Protein AF-A0A1G2SG18-F1 (afdb_monomer)

Secondary structure (DSSP, 8-state):
--HHHHHHHIIIIIIHHHHHHHHHHHHHHHHHHHHHHHHTTTSHHHHHHHHHHHHHHHHHHHHHHHHHHHHHHHHHHHS---GGGSS----SS--HHHHHHHHHS--

Nearest PDB structures (foldseek):
  3q84-assembly2_H  TM=7.720E-01  e=8.650E+00  Homo sapiens

Structure (mmCIF, N/CA/C/O backbone):
data_AF-A0A1G2SG18-F1
#
_entry.id   AF-A0A1G2SG18-F1
#
loop_
_atom_site.group_PDB
_atom_site.id
_atom_site.type_symbol
_atom_site.label_atom_id
_atom_site.label_alt_id
_atom_site.label_comp_id
_atom_site.label_asym_id
_atom_site.label_entity_id
_atom_site.label_seq_id
_atom_site.pdbx_PDB_ins_code
_atom_site.Cartn_x
_atom_site.Cartn_y
_atom_site.Cartn_z
_atom_site.occupancy
_atom_site.B_iso_or_equiv
_atom_site.auth_seq_id
_atom_site.auth_comp_id
_atom_site.auth_asym_id
_atom_site.auth_atom_id
_atom_site.pdbx_PDB_model_num
ATOM 1 N N . MET A 1 1 ? 11.275 -16.535 -24.785 1.00 61.78 1 MET A N 1
ATOM 2 C CA . MET A 1 1 ? 10.903 -15.766 -23.585 1.00 61.78 1 MET A CA 1
ATOM 3 C C . MET A 1 1 ? 12.197 -15.261 -23.003 1.00 61.78 1 MET A C 1
ATOM 5 O O . MET A 1 1 ? 12.937 -16.045 -22.418 1.00 61.78 1 MET A O 1
ATOM 9 N N . ASP A 1 2 ? 12.521 -14.009 -23.292 1.00 88.12 2 ASP A N 1
ATOM 10 C CA . ASP A 1 2 ? 13.739 -13.390 -22.784 1.00 88.12 2 ASP A CA 1
ATOM 11 C C . ASP A 1 2 ? 13.577 -13.056 -21.293 1.00 88.12 2 ASP A C 1
ATOM 13 O O . ASP A 1 2 ? 12.463 -12.941 -20.779 1.00 88.12 2 ASP A O 1
ATOM 17 N N . PHE A 1 3 ? 14.689 -12.876 -20.573 1.00 88.00 3 PHE A N 1
ATOM 18 C CA . PHE A 1 3 ? 14.681 -12.542 -19.138 1.00 88.00 3 PHE A CA 1
ATOM 19 C C . PHE A 1 3 ? 13.819 -11.306 -18.819 1.00 88.00 3 PHE A C 1
ATOM 21 O O . PHE A 1 3 ? 13.164 -11.246 -17.781 1.00 88.00 3 PHE A O 1
ATOM 28 N N . LYS A 1 4 ? 13.772 -10.338 -19.740 1.00 86.12 4 LYS A N 1
ATOM 29 C CA . LYS A 1 4 ? 12.965 -9.120 -19.608 1.00 86.12 4 LYS A CA 1
ATOM 30 C C . LYS A 1 4 ? 11.465 -9.411 -19.598 1.00 86.12 4 LYS A C 1
ATOM 32 O O . LYS A 1 4 ? 10.763 -8.842 -18.769 1.00 86.12 4 LYS A O 1
ATOM 37 N N . ASP A 1 5 ? 10.997 -10.324 -20.447 1.00 87.69 5 ASP A N 1
ATOM 38 C CA . ASP A 1 5 ? 9.579 -10.697 -20.520 1.00 87.69 5 ASP A CA 1
ATOM 39 C C . ASP A 1 5 ? 9.144 -11.429 -19.249 1.00 87.69 5 ASP A C 1
ATOM 41 O O . ASP A 1 5 ? 8.054 -11.199 -18.735 1.00 87.69 5 ASP A O 1
ATOM 45 N N . PHE A 1 6 ? 10.026 -12.268 -18.697 1.00 88.75 6 PHE A N 1
ATOM 46 C CA . PHE A 1 6 ? 9.778 -12.956 -17.431 1.00 88.75 6 PHE A CA 1
ATOM 47 C C . PHE A 1 6 ? 9.671 -11.977 -16.253 1.00 88.75 6 PHE A C 1
ATOM 49 O O . PHE A 1 6 ? 8.744 -12.067 -15.448 1.00 88.75 6 PHE A O 1
ATOM 56 N N . VAL A 1 7 ? 10.588 -11.007 -16.164 1.00 87.19 7 VAL A N 1
ATOM 57 C CA . VAL A 1 7 ? 10.540 -9.966 -15.126 1.00 87.19 7 VAL A CA 1
ATOM 58 C C . VAL A 1 7 ? 9.305 -9.075 -15.296 1.00 87.19 7 VAL A C 1
ATOM 60 O O . VAL A 1 7 ? 8.633 -8.769 -14.310 1.00 87.19 7 VAL A O 1
ATOM 63 N N . ALA A 1 8 ? 8.967 -8.694 -16.531 1.00 85.44 8 ALA A N 1
ATOM 64 C CA . ALA A 1 8 ? 7.780 -7.897 -16.824 1.00 85.44 8 ALA A CA 1
ATOM 65 C C . ALA A 1 8 ? 6.490 -8.629 -16.430 1.00 85.44 8 ALA A C 1
ATOM 67 O O . ALA A 1 8 ? 5.646 -8.028 -15.770 1.00 85.44 8 ALA A O 1
ATOM 68 N N . PHE A 1 9 ? 6.378 -9.924 -16.738 1.00 86.94 9 PHE A N 1
ATOM 69 C CA . PHE A 1 9 ? 5.243 -10.760 -16.343 1.00 86.94 9 PHE A CA 1
ATOM 70 C C . PHE A 1 9 ? 5.055 -10.785 -14.818 1.00 86.94 9 PHE A C 1
ATOM 72 O O . PHE A 1 9 ? 3.960 -10.554 -14.313 1.00 86.94 9 PHE A O 1
ATOM 79 N N . ILE A 1 10 ? 6.134 -10.966 -14.046 1.00 87.44 10 ILE A N 1
ATOM 80 C CA . ILE A 1 10 ? 6.048 -10.955 -12.576 1.00 87.44 10 ILE A CA 1
ATOM 81 C C . ILE A 1 10 ? 5.594 -9.585 -12.052 1.00 87.44 10 ILE A C 1
ATOM 83 O O . ILE A 1 10 ? 4.720 -9.500 -11.190 1.00 87.44 10 ILE A O 1
ATOM 87 N N . ILE A 1 11 ? 6.179 -8.492 -12.538 1.00 84.25 11 ILE A N 1
ATOM 88 C CA . ILE A 1 11 ? 5.891 -7.162 -11.986 1.00 84.25 11 ILE A CA 1
ATOM 89 C C . ILE A 1 11 ? 4.493 -6.681 -12.392 1.00 84.25 11 ILE A C 1
ATOM 91 O O . ILE A 1 11 ? 3.749 -6.154 -11.557 1.00 84.25 11 ILE A O 1
ATOM 95 N N . LEU A 1 12 ? 4.140 -6.835 -13.667 1.00 83.81 12 LEU A N 1
ATOM 96 C CA . LEU A 1 12 ? 2.919 -6.274 -14.237 1.00 83.81 12 LEU A CA 1
ATOM 97 C C . LEU A 1 12 ? 1.700 -7.148 -13.958 1.00 83.81 12 LEU A C 1
ATOM 99 O O . LEU A 1 12 ? 0.669 -6.606 -13.560 1.00 83.81 12 LEU A O 1
ATOM 103 N N . ASP A 1 13 ? 1.829 -8.468 -14.094 1.00 87.06 13 ASP A N 1
ATOM 104 C CA . ASP A 1 13 ? 0.676 -9.370 -14.030 1.00 87.06 13 ASP A CA 1
ATOM 105 C C . ASP A 1 13 ? 0.478 -9.981 -12.640 1.00 87.06 13 ASP A C 1
ATOM 107 O O . ASP A 1 13 ? -0.636 -10.383 -12.304 1.00 87.06 13 ASP A O 1
ATOM 111 N N . LEU A 1 14 ? 1.520 -10.009 -11.797 1.00 85.75 14 LEU A N 1
ATOM 112 C CA . LEU A 1 14 ? 1.424 -10.551 -10.439 1.00 85.75 14 LEU A CA 1
ATOM 113 C C . LEU A 1 14 ? 1.473 -9.460 -9.363 1.00 85.75 14 LEU A C 1
ATOM 115 O O . LEU A 1 14 ? 0.547 -9.342 -8.563 1.00 85.75 14 LEU A O 1
ATOM 119 N N . ILE A 1 15 ? 2.525 -8.638 -9.332 1.00 85.88 15 ILE A N 1
ATOM 120 C CA . ILE A 1 15 ? 2.748 -7.706 -8.213 1.00 85.88 15 ILE A CA 1
ATOM 121 C C . ILE A 1 15 ? 1.751 -6.542 -8.232 1.00 85.88 15 ILE A C 1
ATOM 123 O O . ILE A 1 15 ? 1.101 -6.292 -7.216 1.00 85.88 15 ILE A O 1
ATOM 127 N N . LYS A 1 16 ? 1.584 -5.848 -9.369 1.00 85.94 16 LYS A N 1
ATOM 128 C CA . LYS A 1 16 ? 0.650 -4.710 -9.476 1.00 85.94 16 LYS A CA 1
ATOM 129 C C . LYS A 1 16 ? -0.775 -5.038 -8.995 1.00 85.94 16 LYS A C 1
ATOM 131 O O . LYS A 1 16 ? -1.254 -4.325 -8.110 1.00 85.94 16 LYS A O 1
ATOM 136 N N . PRO A 1 17 ? -1.469 -6.069 -9.512 1.00 90.00 17 PRO A N 1
ATOM 137 C CA . PRO A 1 17 ? -2.843 -6.346 -9.092 1.00 90.00 17 PRO A CA 1
ATOM 138 C C . PRO A 1 17 ? -2.932 -6.776 -7.624 1.00 90.00 17 PRO A C 1
ATOM 140 O O . PRO A 1 17 ? -3.851 -6.352 -6.923 1.00 90.00 17 PRO A O 1
ATOM 143 N N . VAL A 1 18 ? -1.958 -7.544 -7.120 1.00 89.75 18 VAL A N 1
ATOM 144 C CA . VAL A 1 18 ? -1.909 -7.946 -5.705 1.00 89.75 18 VAL A CA 1
ATOM 145 C C . VAL A 1 18 ? -1.743 -6.735 -4.787 1.00 89.75 18 VAL A C 1
ATOM 147 O O . VAL A 1 18 ? -2.428 -6.646 -3.769 1.00 89.75 18 VAL A O 1
ATOM 150 N N . THR A 1 19 ? -0.890 -5.768 -5.142 1.00 88.56 19 THR A N 1
ATOM 151 C CA . THR A 1 19 ? -0.743 -4.530 -4.364 1.00 88.56 19 THR A CA 1
ATOM 152 C C . THR A 1 19 ? -2.063 -3.766 -4.277 1.00 88.56 19 THR A C 1
ATOM 154 O O . THR A 1 19 ? -2.472 -3.388 -3.180 1.00 88.56 19 THR A O 1
ATOM 157 N N . TRP A 1 20 ? -2.761 -3.576 -5.400 1.00 86.44 20 TRP A N 1
ATOM 158 C CA . TRP A 1 20 ? -4.065 -2.903 -5.419 1.00 86.44 20 TRP A CA 1
ATOM 159 C C . TRP A 1 20 ? -5.127 -3.659 -4.611 1.00 86.44 20 TRP A C 1
ATOM 161 O O . TRP A 1 20 ? -5.904 -3.042 -3.880 1.00 86.44 20 TRP A O 1
ATOM 171 N N . LEU A 1 21 ? -5.119 -4.993 -4.671 1.00 91.75 21 LEU A N 1
ATOM 172 C CA . LEU A 1 21 ? -6.018 -5.834 -3.886 1.00 91.75 21 LEU A CA 1
ATOM 173 C C . LEU A 1 21 ? -5.781 -5.658 -2.379 1.00 91.75 21 LEU A C 1
ATOM 175 O O . LEU A 1 21 ? -6.724 -5.372 -1.641 1.00 91.75 21 LEU A O 1
ATOM 179 N N . ILE A 1 22 ? -4.529 -5.759 -1.923 1.00 87.50 22 ILE A N 1
ATOM 180 C CA . ILE A 1 22 ? -4.175 -5.589 -0.506 1.00 87.50 22 ILE A CA 1
ATOM 181 C C . ILE A 1 22 ? -4.488 -4.166 -0.035 1.00 87.50 22 ILE A C 1
ATOM 183 O O . ILE A 1 22 ? -5.009 -4.002 1.064 1.00 87.50 22 ILE A O 1
ATOM 187 N N . MET A 1 23 ? -4.241 -3.144 -0.862 1.00 86.75 23 MET A N 1
ATOM 188 C CA . MET A 1 23 ? -4.602 -1.759 -0.538 1.00 86.75 23 MET A CA 1
ATOM 189 C C . MET A 1 23 ? -6.107 -1.603 -0.311 1.00 86.75 23 MET A C 1
ATOM 191 O O . MET A 1 23 ? -6.516 -0.997 0.678 1.00 86.75 23 MET A O 1
ATOM 195 N N . SER A 1 24 ? -6.940 -2.198 -1.170 1.00 88.25 24 SER A N 1
ATOM 196 C CA . SER A 1 24 ? -8.395 -2.148 -0.993 1.00 88.25 24 SER A CA 1
ATOM 197 C C . SER A 1 24 ? -8.846 -2.825 0.309 1.00 88.25 24 SER A C 1
ATOM 199 O O . SER A 1 24 ? -9.619 -2.240 1.070 1.00 88.25 24 SER A O 1
ATOM 201 N N . LEU A 1 25 ? -8.301 -4.007 0.631 1.00 89.00 25 LEU A N 1
ATOM 202 C CA . LEU A 1 25 ? -8.598 -4.704 1.884 1.00 89.00 25 LEU A CA 1
ATOM 203 C C . LEU A 1 25 ? -8.105 -3.915 3.103 1.00 89.00 25 LEU A C 1
ATOM 205 O O . LEU A 1 25 ? -8.809 -3.847 4.108 1.00 89.00 25 LEU A O 1
ATOM 209 N N . ALA A 1 26 ? -6.925 -3.301 3.023 1.00 84.19 26 ALA A N 1
ATOM 210 C CA . ALA A 1 26 ? -6.352 -2.509 4.106 1.00 84.19 26 ALA A CA 1
ATOM 211 C C . ALA A 1 26 ? -7.232 -1.300 4.453 1.00 84.19 26 ALA A C 1
ATOM 213 O O . ALA A 1 26 ? -7.472 -1.042 5.633 1.00 84.19 26 ALA A O 1
ATOM 214 N N . VAL A 1 27 ? -7.770 -0.602 3.447 1.00 86.38 27 VAL A N 1
ATOM 215 C CA . VAL A 1 27 ? -8.710 0.510 3.658 1.00 86.38 27 VAL A CA 1
ATOM 216 C C . VAL A 1 27 ? -9.979 0.021 4.355 1.00 86.38 27 VAL A C 1
ATOM 218 O O . VAL A 1 27 ? -10.414 0.632 5.329 1.00 86.38 27 VAL A O 1
ATOM 221 N N . VAL A 1 28 ? -10.545 -1.111 3.929 1.00 90.12 28 VAL A N 1
ATOM 222 C CA . VAL A 1 28 ? -11.729 -1.696 4.581 1.00 90.12 28 VAL A CA 1
ATOM 223 C C . VAL A 1 28 ? -11.437 -2.069 6.040 1.00 90.12 28 VAL A C 1
ATOM 225 O O . VAL A 1 28 ? -12.219 -1.732 6.931 1.00 90.12 28 VAL A O 1
ATOM 228 N N . TYR A 1 29 ? -10.293 -2.703 6.312 1.00 85.00 29 TYR A N 1
ATOM 229 C CA . TYR A 1 29 ? -9.864 -3.032 7.675 1.00 85.00 29 TYR A CA 1
ATOM 230 C C . TYR A 1 29 ? -9.657 -1.789 8.543 1.00 85.00 29 TYR A C 1
ATOM 232 O O . TYR A 1 29 ? -10.021 -1.786 9.722 1.00 85.00 29 TYR A O 1
ATOM 240 N N . PHE A 1 30 ? -9.102 -0.724 7.971 1.00 83.44 30 PHE A N 1
ATOM 241 C CA . PHE A 1 30 ? -8.925 0.543 8.665 1.00 83.44 30 PHE A CA 1
ATOM 242 C C . PHE A 1 30 ? -10.266 1.185 9.034 1.00 83.44 30 PHE A C 1
ATOM 244 O O . PHE A 1 30 ? -10.456 1.588 10.183 1.00 83.44 30 PHE A O 1
ATOM 251 N N . LEU A 1 31 ? -11.223 1.211 8.101 1.00 87.00 31 LEU A N 1
ATOM 252 C CA . LEU A 1 31 ? -12.573 1.713 8.364 1.00 87.00 31 LEU A CA 1
ATOM 253 C C . LEU A 1 31 ? -13.263 0.901 9.467 1.00 87.00 31 LEU A C 1
ATOM 255 O O . LEU A 1 31 ? -13.783 1.485 10.416 1.00 87.00 31 LEU A O 1
ATOM 259 N N . TRP A 1 32 ? -13.182 -0.432 9.414 1.00 84.06 32 TRP A N 1
ATOM 260 C CA . TRP A 1 32 ? -13.699 -1.304 10.474 1.00 84.06 32 TRP A CA 1
ATOM 261 C C . TRP A 1 32 ? -13.062 -1.006 11.839 1.00 84.06 32 TRP A C 1
ATOM 263 O O . TRP A 1 32 ? -13.751 -0.966 12.862 1.00 84.06 32 TRP A O 1
ATOM 273 N N . SER A 1 33 ? -11.750 -0.752 11.864 1.00 79.38 33 SER A N 1
ATOM 274 C CA . SER A 1 33 ? -11.030 -0.392 13.086 1.00 79.38 33 SER A CA 1
ATOM 275 C C . SER A 1 33 ? -11.532 0.921 13.691 1.00 79.38 33 SER A C 1
ATOM 277 O O . SER A 1 33 ? -11.668 1.000 14.910 1.00 79.38 33 SER A O 1
ATOM 279 N N . ILE A 1 34 ? -11.829 1.938 12.874 1.00 78.88 34 ILE A N 1
ATOM 280 C CA . ILE A 1 34 ? -12.367 3.223 13.353 1.00 78.88 34 ILE A CA 1
ATOM 281 C C . ILE A 1 34 ? -13.796 3.062 13.871 1.00 78.88 34 ILE A C 1
ATOM 283 O O . ILE A 1 34 ? -14.120 3.554 14.953 1.00 78.88 34 ILE A O 1
ATOM 287 N N . THR A 1 35 ? -14.652 2.351 13.138 1.00 83.62 35 THR A N 1
ATOM 288 C CA . THR A 1 35 ? -16.054 2.154 13.528 1.00 83.62 35 THR A CA 1
ATOM 289 C C . THR A 1 35 ? -16.174 1.474 14.893 1.00 83.62 35 THR A C 1
ATOM 291 O O . THR A 1 35 ? -16.994 1.882 15.714 1.00 83.62 35 THR A O 1
ATOM 294 N N . GLN A 1 36 ? -15.313 0.495 15.182 1.00 77.44 36 GLN A N 1
ATOM 295 C CA . GLN A 1 36 ? -15.296 -0.178 16.484 1.00 77.44 36 GLN A CA 1
ATOM 296 C C . GLN A 1 36 ? -14.922 0.751 17.647 1.00 77.44 36 GLN A C 1
ATOM 298 O O . GLN A 1 36 ? -15.443 0.578 18.747 1.00 77.44 36 GLN A O 1
ATOM 303 N N . ILE A 1 37 ? -14.064 1.751 17.419 1.00 75.88 37 ILE A N 1
ATOM 304 C CA . ILE A 1 37 ? -13.709 2.749 18.442 1.00 7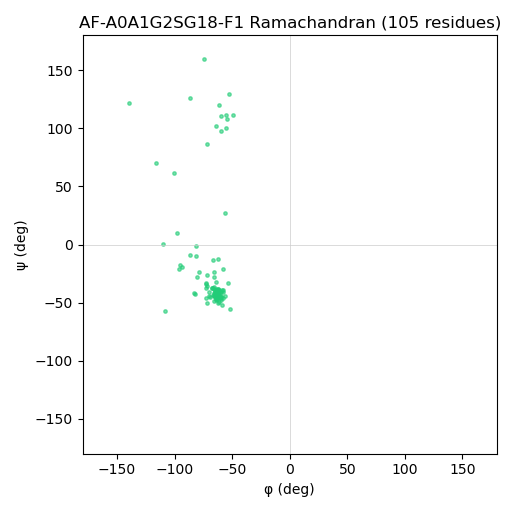5.88 37 ILE A CA 1
ATOM 305 C C . ILE A 1 37 ? -14.926 3.598 18.792 1.00 75.88 37 ILE A C 1
ATOM 307 O O . ILE A 1 37 ? -15.184 3.828 19.967 1.00 75.88 37 ILE A O 1
ATOM 311 N N . ILE A 1 38 ? -15.676 4.046 17.783 1.00 78.81 38 ILE A N 1
ATOM 312 C CA . ILE A 1 38 ? -16.828 4.933 17.977 1.00 78.81 38 ILE A CA 1
ATOM 313 C C . ILE A 1 38 ? -17.935 4.204 18.743 1.00 78.81 38 ILE A C 1
ATOM 315 O O . ILE A 1 38 ? -18.421 4.720 19.747 1.00 78.81 38 ILE A O 1
ATOM 319 N N . ILE A 1 39 ? -18.281 2.98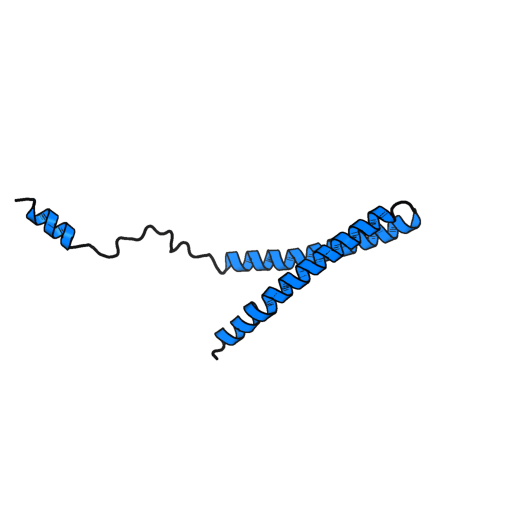4 18.320 1.00 78.31 39 ILE A N 1
ATOM 320 C CA . ILE A 1 39 ? -19.376 2.201 18.914 1.00 78.31 39 ILE A CA 1
ATOM 321 C C . ILE A 1 39 ? -19.086 1.823 20.371 1.00 78.31 39 ILE A C 1
ATOM 323 O O . ILE A 1 39 ? -19.984 1.854 21.204 1.00 78.31 39 ILE A O 1
ATOM 327 N N . LYS A 1 40 ? -17.840 1.465 20.691 1.00 73.06 40 LYS A N 1
ATOM 328 C CA . LYS A 1 40 ? -17.461 0.966 22.022 1.00 73.06 40 LYS A CA 1
ATOM 329 C C . LYS A 1 40 ? -16.851 2.036 22.925 1.00 73.06 40 LYS A C 1
ATOM 331 O O . LYS A 1 40 ? -16.312 1.722 23.982 1.00 73.06 40 LYS A O 1
ATOM 336 N N . SER A 1 41 ? -16.917 3.299 22.509 1.00 66.44 41 SER A N 1
ATOM 337 C CA . SER A 1 41 ? -16.273 4.397 23.222 1.00 66.44 41 SER A CA 1
ATOM 338 C C . SER A 1 41 ? -16.866 4.675 24.600 1.00 66.44 41 SER A C 1
ATOM 340 O O . SER A 1 41 ? -16.217 5.390 25.341 1.00 66.44 41 SER A O 1
ATOM 342 N N . ASP A 1 42 ? -18.034 4.146 24.972 1.00 72.38 42 ASP A N 1
ATOM 343 C CA . ASP A 1 42 ? -18.733 4.554 26.198 1.00 72.38 42 ASP A CA 1
ATOM 344 C C . ASP A 1 42 ? -18.196 3.885 27.486 1.00 72.38 42 ASP A C 1
ATOM 346 O O . ASP A 1 42 ? -18.189 4.505 28.547 1.00 72.38 42 ASP A O 1
ATOM 350 N N . GLU A 1 43 ? -17.620 2.679 27.400 1.00 75.06 43 GLU A N 1
ATOM 351 C CA . GLU A 1 43 ? -17.070 1.950 28.558 1.00 75.06 43 GLU A CA 1
ATOM 352 C C . GLU A 1 43 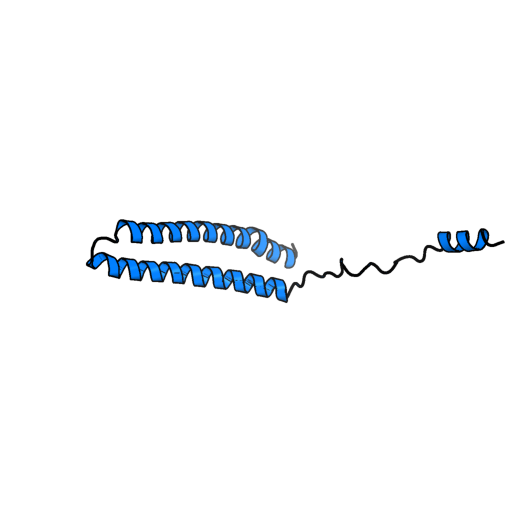? -15.615 2.336 28.872 1.00 75.06 43 GLU A C 1
ATOM 354 O O . GLU A 1 43 ? -14.731 2.252 28.019 1.00 75.06 43 GLU A O 1
ATOM 359 N N . VAL A 1 44 ? -15.344 2.728 30.121 1.00 6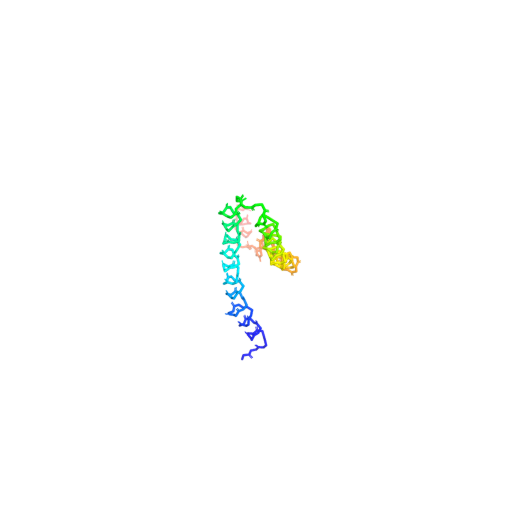8.19 44 VAL A N 1
ATOM 360 C CA . VAL A 1 44 ? -14.033 3.238 30.572 1.00 68.19 44 VAL A CA 1
ATOM 361 C C . VAL A 1 44 ? -12.902 2.220 30.366 1.00 68.19 44 VAL A C 1
ATOM 363 O O . VAL A 1 44 ? -11.844 2.602 29.868 1.00 68.19 44 VAL A O 1
ATOM 366 N N . ASP A 1 45 ? -13.149 0.937 30.639 1.00 73.69 45 ASP A N 1
ATOM 367 C CA . ASP A 1 45 ? -12.158 -0.135 30.453 1.00 73.69 45 ASP A CA 1
ATOM 368 C C . ASP A 1 45 ? -11.910 -0.451 28.970 1.00 73.69 45 ASP A C 1
ATOM 370 O O . ASP A 1 45 ? -10.776 -0.685 28.545 1.00 73.69 45 ASP A O 1
ATOM 374 N N . MET A 1 46 ? -12.949 -0.377 28.131 1.00 70.88 46 MET A N 1
ATOM 375 C CA . MET A 1 46 ? -12.796 -0.608 26.692 1.00 70.88 46 MET A CA 1
ATOM 376 C C . MET A 1 46 ? -12.070 0.543 25.990 1.00 70.88 46 MET A C 1
ATOM 378 O O . MET A 1 46 ? -11.400 0.317 24.982 1.00 70.88 46 MET A O 1
ATOM 382 N N . ARG A 1 47 ? -12.124 1.776 26.512 1.00 71.25 47 ARG A N 1
ATOM 383 C CA . ARG A 1 47 ? -11.429 2.932 25.912 1.00 71.25 47 ARG A CA 1
ATOM 384 C C . ARG A 1 47 ? -9.919 2.715 25.788 1.00 71.25 47 ARG A C 1
ATOM 386 O O . ARG A 1 47 ? -9.344 3.130 24.780 1.00 71.25 47 ARG A O 1
ATOM 393 N N . GLU A 1 48 ? -9.263 2.092 26.767 1.00 76.88 48 GLU A N 1
ATOM 394 C CA . GLU A 1 48 ? -7.816 1.836 26.701 1.00 76.88 48 GLU A CA 1
ATOM 395 C C . GLU A 1 48 ? -7.461 0.777 25.652 1.00 76.88 48 GLU A C 1
ATOM 397 O O . GLU A 1 48 ? -6.554 0.985 24.837 1.00 76.88 48 GLU A O 1
ATOM 402 N N . GLU A 1 49 ? -8.218 -0.321 25.593 1.00 78.50 49 GLU A N 1
ATOM 403 C CA . GLU A 1 49 ? -8.022 -1.357 24.575 1.00 78.50 49 GLU A CA 1
ATOM 404 C C . GLU A 1 49 ? -8.297 -0.842 23.158 1.00 78.50 49 GLU A C 1
ATOM 406 O O . GLU A 1 49 ? -7.556 -1.152 22.217 1.00 78.50 49 GLU A O 1
ATOM 411 N N . LEU A 1 50 ? -9.337 -0.023 22.994 1.00 76.06 50 LEU A N 1
ATOM 412 C CA . LEU A 1 50 ? -9.698 0.580 21.713 1.00 76.06 50 LEU A CA 1
ATOM 413 C C . LEU A 1 50 ? -8.629 1.558 21.236 1.00 76.06 50 LEU A C 1
ATOM 415 O O . LEU A 1 50 ? -8.260 1.517 20.064 1.00 76.06 50 LEU A O 1
ATOM 419 N N . LYS A 1 51 ? -8.072 2.383 22.132 1.00 76.88 51 LYS A N 1
ATOM 420 C CA . LYS A 1 51 ? -6.929 3.252 21.813 1.00 76.88 51 LYS A CA 1
ATOM 421 C C . LYS A 1 51 ? -5.728 2.436 21.354 1.00 76.88 51 LYS A C 1
ATOM 423 O O . LYS A 1 51 ? -5.138 2.752 20.326 1.00 76.88 51 LYS A O 1
ATOM 428 N N . LYS A 1 52 ? -5.398 1.350 22.059 1.00 82.06 52 LYS A N 1
ATOM 429 C CA . LYS A 1 52 ? -4.299 0.456 21.668 1.00 82.06 52 LYS A CA 1
ATOM 430 C C . LYS A 1 52 ? -4.533 -0.132 20.274 1.00 82.06 52 LYS A C 1
ATOM 432 O O . LYS A 1 52 ? -3.627 -0.111 19.444 1.00 82.06 52 LYS A O 1
ATOM 437 N N . ARG A 1 53 ? -5.749 -0.608 19.987 1.00 80.00 53 ARG A N 1
ATOM 438 C CA . ARG A 1 53 ? -6.130 -1.151 18.671 1.00 80.00 53 ARG A CA 1
ATOM 439 C C . ARG A 1 53 ? -6.083 -0.096 17.560 1.00 80.00 53 ARG A C 1
ATOM 441 O O . ARG A 1 53 ? -5.625 -0.403 16.463 1.00 80.00 53 ARG A O 1
ATOM 448 N N . ALA A 1 54 ? -6.482 1.140 17.854 1.00 81.25 54 ALA A N 1
ATOM 449 C CA . ALA A 1 54 ? -6.394 2.271 16.931 1.00 81.25 54 ALA A CA 1
ATOM 450 C C . ALA A 1 54 ? -4.949 2.554 16.509 1.00 81.25 54 ALA A C 1
ATOM 452 O O . ALA A 1 54 ? -4.662 2.694 15.320 1.00 81.25 54 ALA A O 1
ATOM 453 N N . THR A 1 55 ? -4.030 2.581 17.479 1.00 84.88 55 THR A N 1
ATOM 454 C CA . THR A 1 55 ? -2.604 2.805 17.225 1.00 84.88 55 THR A CA 1
ATOM 455 C C . THR A 1 55 ? -2.035 1.725 16.311 1.00 84.88 55 THR A C 1
ATOM 457 O O . THR A 1 55 ? -1.318 2.046 15.369 1.00 84.88 55 THR A O 1
ATOM 460 N N . TRP A 1 56 ? -2.416 0.459 16.509 1.00 84.75 56 TRP A N 1
ATOM 461 C CA . TRP A 1 56 ? -2.022 -0.630 15.608 1.00 84.75 56 TRP A CA 1
ATOM 462 C C . TRP A 1 56 ? -2.558 -0.453 14.180 1.00 84.75 56 TRP A C 1
ATOM 464 O O . TRP A 1 56 ? -1.829 -0.717 13.225 1.00 84.75 56 TRP A O 1
ATOM 474 N N . GLY A 1 57 ? -3.789 0.044 14.015 1.00 83.06 57 GLY A N 1
ATOM 475 C CA . GLY A 1 57 ? -4.354 0.357 12.698 1.00 83.06 57 GLY A CA 1
ATOM 476 C C . GLY A 1 57 ? -3.622 1.499 11.982 1.00 83.06 57 GLY A C 1
ATOM 477 O O . GLY A 1 57 ? -3.304 1.391 10.799 1.00 83.06 57 GLY A O 1
ATOM 478 N N . ILE A 1 58 ? -3.291 2.570 12.708 1.00 85.69 58 ILE A N 1
ATOM 479 C CA . ILE A 1 58 ? -2.535 3.714 12.172 1.00 85.69 58 ILE A CA 1
ATOM 480 C C . ILE A 1 58 ? -1.114 3.300 11.781 1.00 85.69 58 ILE A C 1
ATOM 482 O O . ILE A 1 58 ? -0.639 3.679 10.713 1.00 85.69 58 ILE A O 1
ATOM 486 N N . VAL A 1 59 ? -0.447 2.488 12.605 1.00 89.19 59 VAL A N 1
ATOM 487 C CA . VAL A 1 59 ? 0.890 1.960 12.296 1.00 89.19 59 VAL A CA 1
ATOM 488 C C . VAL A 1 59 ? 0.855 1.090 11.037 1.00 89.19 59 VAL A C 1
ATOM 490 O O . VAL A 1 59 ? 1.724 1.235 10.178 1.00 89.19 59 VAL A O 1
ATOM 493 N N . ALA A 1 60 ? -0.166 0.242 10.877 1.00 84.19 60 ALA A N 1
ATOM 494 C CA . ALA A 1 60 ? -0.330 -0.569 9.671 1.00 84.19 60 ALA A CA 1
ATOM 495 C C . ALA A 1 60 ? -0.499 0.295 8.408 1.00 84.19 60 ALA A C 1
ATOM 497 O O . ALA A 1 60 ? 0.177 0.053 7.406 1.00 84.19 60 ALA A O 1
ATOM 498 N N . LEU A 1 61 ? -1.337 1.339 8.462 1.00 86.38 61 LEU A N 1
ATOM 499 C CA . LEU A 1 61 ? -1.480 2.281 7.347 1.00 86.38 61 LEU A CA 1
ATOM 500 C C . LEU A 1 61 ? -0.185 3.033 7.042 1.00 86.38 61 LEU A C 1
ATOM 502 O O . LEU A 1 61 ? 0.149 3.229 5.872 1.00 86.38 61 LEU A O 1
ATOM 506 N N . PHE A 1 62 ? 0.533 3.459 8.080 1.00 90.38 62 PHE A N 1
ATOM 507 C CA . PHE A 1 62 ? 1.777 4.199 7.933 1.00 90.38 62 PHE A CA 1
ATOM 508 C C . PHE A 1 62 ? 2.834 3.370 7.201 1.00 90.38 62 PHE A C 1
ATOM 510 O O . PHE A 1 62 ? 3.391 3.837 6.212 1.00 90.38 62 PHE A O 1
ATOM 517 N N . VAL A 1 63 ? 3.064 2.124 7.626 1.00 89.88 63 VAL A N 1
ATOM 518 C CA . VAL A 1 63 ? 4.041 1.228 6.984 1.00 89.88 63 VAL A CA 1
ATOM 519 C C . VAL A 1 63 ? 3.653 0.941 5.531 1.00 89.88 63 VAL A C 1
ATOM 521 O O . VAL A 1 63 ? 4.499 1.033 4.641 1.00 89.88 63 VAL A O 1
ATOM 524 N N . MET A 1 64 ? 2.371 0.661 5.270 1.00 83.94 64 MET A N 1
ATOM 525 C CA . MET A 1 64 ? 1.887 0.363 3.919 1.00 83.94 64 MET A CA 1
ATOM 526 C C . MET A 1 64 ? 2.045 1.565 2.972 1.00 83.94 64 MET A C 1
ATOM 528 O O . MET A 1 64 ? 2.576 1.436 1.867 1.00 83.94 64 MET A O 1
ATOM 532 N N . THR A 1 65 ? 1.638 2.753 3.427 1.00 87.50 65 THR A N 1
ATOM 533 C CA . THR A 1 65 ? 1.743 4.001 2.653 1.00 87.50 65 THR A CA 1
ATOM 534 C C . THR A 1 65 ? 3.198 4.416 2.466 1.00 87.50 65 THR A C 1
ATOM 536 O O . THR A 1 65 ? 3.568 4.875 1.390 1.00 87.50 65 THR A O 1
ATOM 539 N N . SER A 1 66 ? 4.044 4.218 3.481 1.00 92.56 66 SER A N 1
ATOM 540 C CA . SER A 1 66 ? 5.473 4.530 3.421 1.00 92.56 66 SER A CA 1
ATOM 541 C C . SER A 1 66 ? 6.182 3.717 2.339 1.00 92.56 66 SER A C 1
ATOM 543 O O . SER A 1 66 ? 6.947 4.282 1.561 1.00 92.56 66 SER A O 1
ATOM 545 N N . MET A 1 67 ? 5.880 2.422 2.223 1.00 89.38 67 MET A N 1
ATOM 546 C CA . MET A 1 67 ? 6.487 1.570 1.202 1.00 89.38 67 MET A CA 1
ATOM 547 C C . MET A 1 67 ? 6.056 1.967 -0.214 1.00 89.38 67 MET A C 1
ATOM 549 O O . MET A 1 67 ? 6.899 2.074 -1.101 1.00 89.38 67 MET A O 1
ATOM 553 N N . TRP A 1 68 ? 4.769 2.253 -0.427 1.00 85.50 68 TRP A N 1
ATOM 554 C CA . TRP A 1 68 ? 4.273 2.689 -1.737 1.00 85.50 68 TRP A CA 1
ATOM 555 C C . TRP A 1 68 ? 4.752 4.101 -2.108 1.00 85.50 68 TRP A C 1
ATOM 557 O O . TRP A 1 68 ? 5.171 4.337 -3.239 1.00 85.50 68 TRP A O 1
ATOM 567 N N . GLY A 1 69 ? 4.765 5.024 -1.143 1.00 88.44 69 GLY A N 1
ATOM 568 C CA . GLY A 1 69 ? 5.293 6.375 -1.320 1.00 88.44 69 GLY A CA 1
ATOM 569 C C . GLY A 1 69 ? 6.782 6.370 -1.658 1.00 88.44 69 GLY A C 1
ATOM 570 O O . GLY A 1 69 ? 7.202 7.065 -2.580 1.00 88.44 69 GLY A O 1
ATOM 571 N N . LEU A 1 70 ? 7.570 5.528 -0.982 1.00 91.88 70 LEU A N 1
ATOM 572 C CA . LEU A 1 70 ? 8.986 5.350 -1.291 1.00 91.88 70 LEU A CA 1
ATOM 573 C C . LEU A 1 70 ? 9.182 4.769 -2.696 1.00 91.88 70 LEU A C 1
ATOM 575 O O . LEU A 1 70 ? 9.965 5.315 -3.466 1.00 91.88 70 LEU A O 1
ATOM 579 N N . VAL A 1 71 ? 8.446 3.715 -3.060 1.00 87.88 71 VAL A N 1
ATOM 580 C CA . VAL A 1 71 ? 8.495 3.135 -4.413 1.00 87.88 71 VAL A CA 1
ATOM 581 C C . VAL A 1 71 ? 8.183 4.192 -5.475 1.00 87.88 71 VAL A C 1
ATOM 583 O O . VAL A 1 71 ? 8.914 4.291 -6.454 1.00 87.88 71 VAL A O 1
ATOM 586 N N . ASN A 1 72 ? 7.159 5.023 -5.265 1.00 8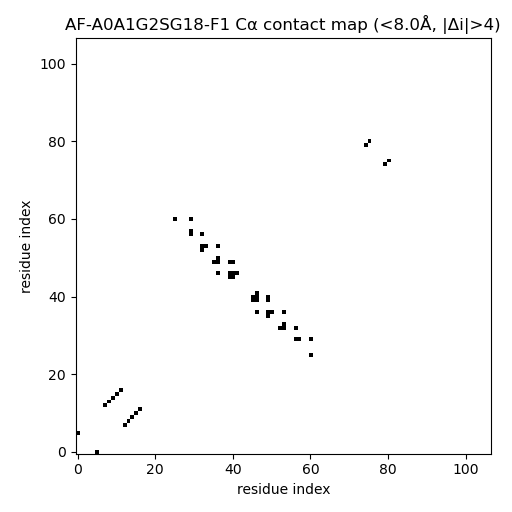7.19 72 ASN A N 1
ATOM 587 C CA . ASN A 1 72 ? 6.793 6.089 -6.196 1.00 87.19 72 ASN A CA 1
ATOM 588 C C . ASN A 1 72 ? 7.902 7.146 -6.341 1.00 87.19 72 ASN A C 1
ATOM 590 O O . ASN A 1 72 ? 8.215 7.563 -7.451 1.00 87.19 72 ASN A O 1
ATOM 594 N N . ILE A 1 73 ? 8.544 7.537 -5.235 1.00 90.62 73 ILE A N 1
ATOM 595 C CA . ILE A 1 73 ? 9.693 8.454 -5.264 1.00 90.62 73 ILE A CA 1
ATOM 596 C C . ILE A 1 73 ? 10.861 7.833 -6.036 1.00 90.62 73 ILE A C 1
ATOM 598 O O . ILE A 1 73 ? 11.464 8.506 -6.870 1.00 90.62 73 ILE A O 1
ATOM 602 N N . LEU A 1 74 ? 11.172 6.559 -5.791 1.00 88.88 74 LEU A N 1
ATOM 603 C CA . LEU A 1 74 ? 12.246 5.850 -6.486 1.00 88.88 74 LEU A CA 1
ATOM 604 C C . LEU A 1 74 ? 11.964 5.753 -7.989 1.00 88.88 74 LEU A C 1
ATOM 606 O O . LEU A 1 74 ? 12.854 6.047 -8.781 1.00 88.88 74 LEU A O 1
ATOM 610 N N . ILE A 1 75 ? 10.737 5.407 -8.386 1.00 84.19 75 ILE A N 1
ATOM 611 C CA . ILE A 1 75 ? 10.337 5.372 -9.799 1.00 84.19 75 ILE A CA 1
ATOM 612 C C . ILE A 1 75 ? 10.520 6.753 -10.426 1.00 84.19 75 ILE A C 1
ATOM 614 O O . ILE A 1 75 ? 11.242 6.863 -11.405 1.00 84.19 75 ILE A O 1
ATOM 618 N N . ASN A 1 76 ? 9.978 7.811 -9.823 1.00 84.75 76 ASN A N 1
ATOM 619 C CA . ASN A 1 76 ? 10.072 9.165 -10.380 1.00 84.75 76 ASN A CA 1
ATOM 620 C C . ASN A 1 76 ? 11.513 9.704 -10.418 1.00 84.75 76 ASN A C 1
ATOM 622 O O . ASN A 1 76 ? 11.828 10.590 -11.206 1.00 84.75 76 ASN A O 1
ATOM 626 N N . THR A 1 77 ? 12.394 9.185 -9.559 1.00 85.12 77 THR A N 1
ATOM 627 C CA . THR A 1 77 ? 13.806 9.590 -9.507 1.00 85.12 77 THR A CA 1
ATOM 628 C C . THR A 1 77 ? 14.656 8.848 -10.541 1.00 85.12 77 THR A C 1
ATOM 630 O O . THR A 1 77 ? 15.525 9.451 -11.165 1.00 85.12 77 THR A O 1
ATOM 633 N N . PHE A 1 78 ? 14.440 7.542 -10.725 1.00 83.19 78 PHE A N 1
ATOM 634 C CA . PHE A 1 78 ? 15.242 6.700 -11.628 1.00 83.19 78 PHE A CA 1
ATOM 635 C C . PHE A 1 78 ? 14.639 6.532 -13.024 1.00 83.19 78 PHE A C 1
ATOM 637 O O . PHE A 1 78 ? 15.344 6.156 -13.959 1.00 83.19 78 PHE A O 1
ATOM 644 N N . GLN A 1 79 ? 13.357 6.834 -13.168 1.00 69.56 79 GLN A N 1
ATOM 645 C CA . GLN A 1 79 ? 12.656 6.984 -14.428 1.00 69.56 79 GLN A CA 1
ATOM 646 C C . GLN A 1 79 ? 12.186 8.440 -14.517 1.00 69.56 79 GLN A C 1
ATOM 648 O O . GLN A 1 79 ? 10.993 8.701 -14.387 1.00 69.56 79 GLN A O 1
ATOM 653 N N . PRO A 1 80 ? 13.106 9.411 -14.689 1.00 68.50 80 PRO A N 1
ATOM 654 C CA . PRO A 1 80 ? 12.689 10.725 -15.130 1.00 68.50 80 PRO A CA 1
ATOM 655 C C . PRO A 1 80 ? 12.024 10.498 -16.480 1.00 68.50 80 PRO A C 1
ATOM 657 O O . PRO A 1 80 ? 12.681 10.076 -17.436 1.00 68.50 80 PRO A O 1
ATOM 660 N N . ASP A 1 81 ? 10.708 10.681 -16.524 1.00 63.22 81 ASP A N 1
ATOM 661 C CA . ASP A 1 81 ? 9.939 10.686 -17.753 1.00 63.22 81 ASP A CA 1
ATOM 662 C C . ASP A 1 81 ? 10.604 11.736 -18.621 1.00 63.22 81 ASP A C 1
ATOM 664 O O . ASP A 1 81 ? 10.509 12.936 -18.374 1.00 63.22 81 ASP A O 1
ATOM 668 N N . ALA A 1 82 ? 11.426 11.261 -19.544 1.00 57.47 82 ALA A N 1
ATOM 669 C CA . ALA A 1 82 ? 12.193 12.101 -20.412 1.00 57.47 82 ALA A CA 1
ATOM 670 C C . ALA A 1 82 ? 11.192 12.950 -21.199 1.00 57.47 82 ALA A C 1
ATOM 672 O O . ALA A 1 82 ? 10.717 12.565 -22.265 1.00 57.47 82 ALA A O 1
ATOM 673 N N . GLU A 1 83 ? 10.989 14.175 -20.725 1.00 52.62 83 GLU A N 1
ATOM 674 C CA . GLU A 1 83 ? 10.644 15.361 -21.498 1.00 52.62 83 GLU A CA 1
ATOM 675 C C . GLU A 1 83 ? 11.684 15.643 -22.610 1.00 52.62 83 GLU A C 1
ATOM 677 O O . GLU A 1 83 ? 11.811 16.757 -23.101 1.00 52.62 83 GLU A O 1
ATOM 682 N N . LEU A 1 84 ? 12.385 14.623 -23.119 1.00 55.19 84 LEU A N 1
ATOM 683 C CA . LEU A 1 84 ? 12.954 14.648 -24.460 1.00 55.19 84 LEU A CA 1
ATOM 684 C C . LEU A 1 84 ? 11.853 14.763 -25.534 1.00 55.19 84 LEU A C 1
ATOM 686 O O . LEU A 1 84 ? 12.168 15.099 -26.668 1.00 55.19 84 LEU A O 1
ATOM 690 N N . ASN A 1 85 ? 10.573 14.571 -25.181 1.00 54.66 85 ASN A N 1
ATOM 691 C CA . ASN A 1 85 ? 9.428 14.949 -26.020 1.00 54.66 85 ASN A CA 1
ATOM 692 C C . ASN A 1 85 ? 9.034 16.439 -25.928 1.00 54.66 85 ASN A C 1
ATOM 694 O O . ASN A 1 85 ? 8.203 16.881 -26.719 1.00 54.66 85 ASN A O 1
ATOM 698 N N . ALA A 1 86 ? 9.593 17.212 -24.987 1.00 55.16 86 ALA A N 1
ATOM 699 C CA . ALA A 1 86 ? 9.326 18.648 -24.836 1.00 55.16 86 ALA A CA 1
ATOM 700 C C . ALA A 1 86 ? 10.522 19.533 -25.219 1.00 55.16 86 ALA A C 1
ATOM 702 O O . ALA A 1 86 ? 10.408 20.759 -25.189 1.00 55.16 86 ALA A O 1
ATOM 703 N N . LEU A 1 87 ? 11.650 18.950 -25.644 1.00 56.22 87 LEU A N 1
ATOM 704 C CA . LEU A 1 87 ? 12.610 19.726 -26.420 1.00 56.22 87 LEU A CA 1
ATOM 705 C C . LEU A 1 87 ? 11.877 20.173 -27.694 1.00 56.22 87 LEU A C 1
ATOM 707 O O . LEU A 1 87 ? 11.394 19.303 -28.425 1.00 56.22 87 LEU A O 1
ATOM 711 N N . PRO A 1 88 ? 11.737 21.487 -27.970 1.00 61.81 88 PRO A N 1
ATOM 712 C CA . PRO A 1 88 ? 11.203 21.939 -29.243 1.00 61.81 88 PRO A CA 1
ATOM 713 C C . PRO A 1 88 ? 12.067 21.299 -30.319 1.00 61.81 88 PRO A C 1
ATOM 715 O O . PRO A 1 88 ? 13.266 21.559 -30.407 1.00 61.81 88 PRO A O 1
ATOM 718 N N . GLN A 1 89 ? 11.458 20.370 -31.047 1.00 64.81 89 GLN A N 1
ATOM 719 C CA . GLN A 1 89 ? 12.112 19.568 -32.058 1.00 64.81 89 GLN A CA 1
ATOM 720 C C . GLN A 1 89 ? 12.895 20.490 -32.986 1.00 64.81 89 GLN A C 1
ATOM 722 O O . GLN A 1 89 ? 12.323 21.309 -33.707 1.00 64.81 89 GLN A O 1
ATOM 727 N N . LEU A 1 90 ? 14.225 20.383 -32.904 1.00 65.12 90 LEU A N 1
ATOM 728 C CA . LEU A 1 90 ? 15.110 20.998 -33.877 1.00 65.12 90 LEU A CA 1
ATOM 729 C C . LEU A 1 90 ? 14.618 20.522 -35.246 1.00 65.12 90 LEU A C 1
ATOM 731 O O . LEU A 1 90 ? 14.399 19.318 -35.393 1.00 65.12 90 LEU A O 1
ATOM 735 N N . PRO A 1 91 ? 14.391 21.418 -36.220 1.00 64.12 91 PRO A N 1
ATOM 736 C CA . PRO A 1 91 ? 13.898 21.025 -37.531 1.00 64.12 91 PRO A CA 1
ATOM 737 C C . PRO A 1 91 ? 14.822 19.948 -38.109 1.00 64.12 91 PRO A C 1
ATOM 739 O O . PRO A 1 91 ? 15.973 20.207 -38.452 1.00 64.12 91 PRO A O 1
ATOM 742 N N . THR A 1 92 ? 14.325 18.712 -38.160 1.00 69.31 92 THR A N 1
ATOM 743 C CA . THR A 1 92 ? 15.104 17.515 -38.516 1.00 69.31 92 THR A CA 1
ATOM 744 C C . THR A 1 92 ? 15.262 17.335 -40.019 1.00 69.31 92 THR A C 1
ATOM 746 O O . THR A 1 92 ? 15.959 16.429 -40.470 1.00 69.31 92 THR A O 1
ATOM 749 N N . SER A 1 93 ? 14.675 18.220 -40.818 1.00 63.44 93 SER A N 1
ATOM 750 C CA . SER A 1 93 ? 15.052 18.373 -42.213 1.00 63.44 93 SER A CA 1
ATOM 751 C C . SER A 1 93 ? 15.061 19.852 -42.567 1.00 63.44 93 SER A C 1
ATOM 753 O O . SER A 1 93 ? 14.064 20.558 -42.428 1.00 63.44 93 SER A O 1
ATOM 755 N N . PHE A 1 94 ? 16.217 20.327 -43.024 1.00 68.69 94 PHE A N 1
ATOM 756 C CA . PHE A 1 94 ?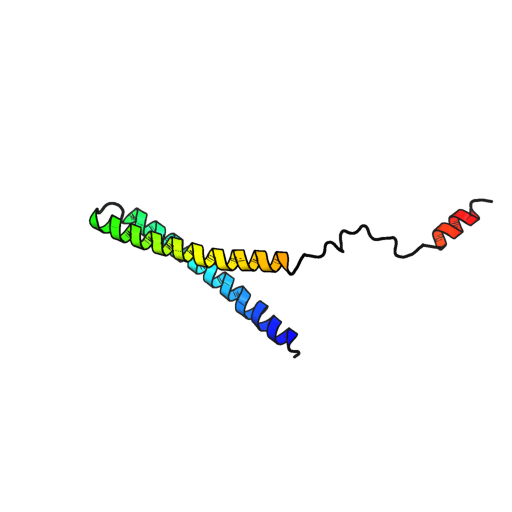 16.273 21.525 -43.844 1.00 68.69 94 PHE A CA 1
ATOM 757 C C . PHE A 1 94 ? 15.519 21.194 -45.132 1.00 68.69 94 PHE A C 1
ATOM 759 O O . PHE A 1 94 ? 16.017 20.449 -45.981 1.00 68.69 94 PHE A O 1
ATOM 766 N N . ASN A 1 95 ? 14.276 21.667 -45.232 1.00 73.31 95 ASN A N 1
ATOM 767 C CA . ASN A 1 95 ? 13.436 21.442 -46.395 1.00 73.31 95 ASN A CA 1
ATOM 768 C C . ASN A 1 95 ? 13.971 22.280 -47.565 1.00 73.31 95 ASN A C 1
ATOM 770 O O . ASN A 1 95 ? 13.539 23.407 -47.802 1.00 73.31 95 ASN A O 1
ATOM 774 N N . ALA A 1 96 ? 14.935 21.716 -48.298 1.00 69.56 96 ALA A N 1
ATOM 775 C CA . ALA A 1 96 ? 15.582 22.386 -49.420 1.00 69.56 96 ALA A CA 1
ATOM 776 C C . ALA A 1 96 ? 14.581 22.824 -50.507 1.00 69.56 96 ALA A C 1
ATOM 778 O O . ALA A 1 96 ? 14.879 23.738 -51.272 1.00 69.56 96 ALA A O 1
ATOM 779 N N . SER A 1 97 ? 13.383 22.223 -50.561 1.00 67.81 97 SER A N 1
ATOM 780 C CA . SER A 1 97 ? 12.334 22.637 -51.498 1.00 67.81 97 SER A CA 1
ATOM 781 C C . SER A 1 97 ? 11.786 24.036 -51.194 1.00 67.81 97 SER A C 1
ATOM 783 O O . SER A 1 97 ? 11.593 24.810 -52.127 1.00 67.81 97 SER A O 1
ATOM 785 N N . GLU A 1 98 ? 11.641 24.418 -49.921 1.00 68.88 98 GLU A N 1
ATOM 786 C CA . GLU A 1 98 ? 11.196 25.766 -49.536 1.00 68.88 98 GLU A CA 1
ATOM 787 C C . GLU A 1 98 ? 12.289 26.806 -49.786 1.00 68.88 98 GLU A C 1
ATOM 789 O O . GLU A 1 98 ? 12.011 27.906 -50.265 1.00 68.88 98 GLU A O 1
ATOM 794 N N . THR A 1 99 ? 13.555 26.449 -49.552 1.00 67.31 99 THR A N 1
ATOM 795 C CA . THR A 1 99 ? 14.673 27.366 -49.808 1.00 67.31 99 THR A CA 1
ATOM 796 C C . THR A 1 99 ? 14.959 27.555 -51.294 1.00 67.31 99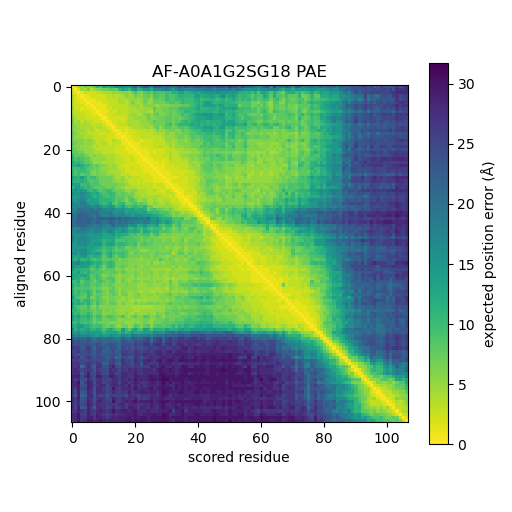 THR A C 1
ATOM 798 O O . THR A 1 99 ? 15.329 28.649 -51.707 1.00 67.31 99 THR A O 1
ATOM 801 N N . VAL A 1 100 ? 14.750 26.522 -52.117 1.00 67.81 100 VAL A N 1
ATOM 802 C CA . VAL A 1 100 ? 14.862 26.627 -53.581 1.00 67.81 100 VAL A CA 1
ATOM 803 C C . VAL A 1 100 ? 13.676 27.407 -54.161 1.00 67.81 100 VAL A C 1
ATOM 805 O O . VAL A 1 100 ? 13.872 28.188 -55.091 1.00 67.81 100 VAL A O 1
ATOM 808 N N . LEU A 1 101 ? 12.476 27.287 -53.579 1.00 71.31 101 LEU A N 1
ATOM 809 C CA . LEU A 1 101 ? 11.314 28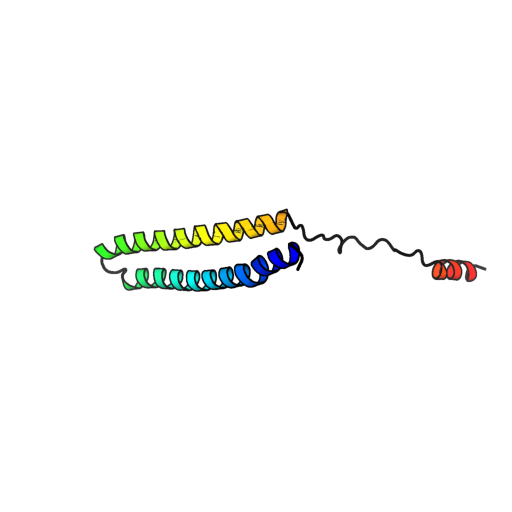.096 -53.960 1.00 71.31 101 LEU A CA 1
ATOM 810 C C . LEU A 1 101 ? 11.541 29.586 -53.645 1.00 71.31 101 LEU A C 1
ATOM 812 O O . LEU A 1 101 ? 11.327 30.427 -54.514 1.00 71.31 101 LEU A O 1
ATOM 816 N N . ALA A 1 102 ? 12.076 29.907 -52.462 1.00 68.75 102 ALA A N 1
ATOM 817 C CA . ALA A 1 102 ? 12.431 31.278 -52.076 1.00 68.75 102 ALA A CA 1
ATOM 818 C C . ALA A 1 102 ? 13.576 31.879 -52.923 1.00 68.75 102 ALA A C 1
ATOM 820 O O . ALA A 1 102 ? 13.631 33.093 -53.124 1.00 68.75 102 ALA A O 1
ATOM 821 N N . LEU A 1 103 ? 14.473 31.037 -53.452 1.00 70.12 103 LEU A N 1
ATOM 822 C CA . LEU A 1 103 ? 15.549 31.433 -54.371 1.00 70.12 103 LEU A CA 1
ATOM 823 C C . LEU A 1 103 ? 15.080 31.634 -55.821 1.00 70.12 103 LEU A C 1
ATOM 825 O O . LEU A 1 103 ? 15.730 32.364 -56.563 1.00 70.12 103 LEU A O 1
ATOM 829 N N . HIS A 1 104 ? 13.970 31.019 -56.237 1.00 62.09 104 HIS A N 1
ATOM 830 C CA . HIS A 1 104 ? 13.442 31.150 -57.601 1.00 62.09 104 HIS A CA 1
ATOM 831 C C . HIS A 1 104 ? 12.383 32.260 -57.738 1.00 62.09 104 HIS A C 1
ATOM 833 O O . HIS A 1 104 ? 12.132 32.733 -58.844 1.00 62.09 104 HIS A O 1
ATOM 839 N N . THR A 1 105 ? 11.774 32.704 -56.632 1.00 66.56 105 THR A N 1
ATOM 840 C CA . THR A 1 105 ? 10.874 33.875 -56.598 1.00 66.56 105 THR A CA 1
ATOM 841 C C . THR A 1 105 ? 11.614 35.201 -56.406 1.00 66.56 105 THR A C 1
ATOM 843 O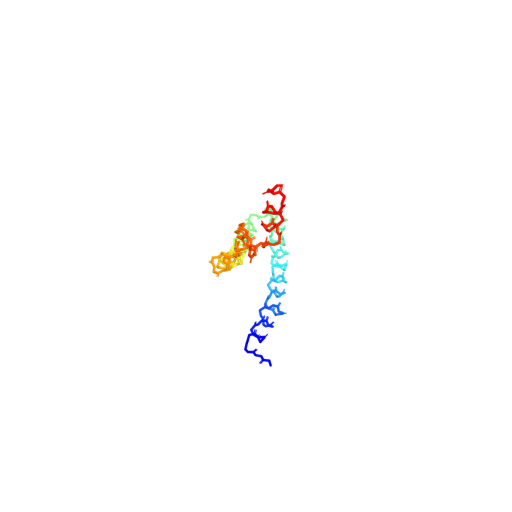 O . THR A 1 105 ? 10.999 36.257 -56.507 1.00 66.56 105 THR A O 1
ATOM 846 N N . THR A 1 106 ? 12.919 35.160 -56.111 1.00 66.19 106 THR A N 1
ATOM 847 C CA . THR A 1 106 ? 13.797 36.338 -56.025 1.00 66.19 106 THR A CA 1
ATOM 848 C C . THR A 1 106 ? 14.620 36.476 -57.311 1.00 66.19 106 THR A C 1
ATOM 850 O O . THR A 1 106 ? 15.844 36.361 -57.342 1.00 66.19 106 THR A O 1
ATOM 853 N N . LYS A 1 107 ? 13.924 36.654 -58.432 1.00 52.25 107 LYS A N 1
ATOM 854 C CA . LYS A 1 107 ? 14.513 37.162 -59.670 1.00 52.25 107 LYS A CA 1
ATOM 855 C C . LYS A 1 107 ? 13.509 38.022 -60.413 1.00 52.25 107 LYS A C 1
ATOM 857 O O . LYS A 1 107 ? 12.313 37.661 -60.384 1.00 52.25 107 LYS A O 1
#

Radius of gyration: 28.84 Å; Cα contacts (8 Å, |Δi|>4): 28; chains: 1; bounding box: 36×53×90 Å

Sequence (107 aa):
MDFKDFVAFIILDLIKPVTWLIMSLAVVYFLWSITQIIIKSDEVDMREELKKRATWGIVALFVMTSMWGLVNILINTFQPDAELNALPQLPTSFNASETVLALHTTK

Solvent-accessible surface area (backbone atoms only — not comparable to full-atom values): 6242 Å² total; per-residue (Å²): 134,55,74,67,55,55,51,48,46,48,48,62,71,47,47,49,57,50,51,55,51,52,52,54,52,50,53,53,53,46,52,54,54,53,53,54,40,66,76,46,52,85,44,76,76,47,40,58,56,40,51,55,52,46,52,54,47,52,52,53,50,48,56,56,49,48,54,52,51,49,51,53,52,50,45,56,67,78,50,60,78,69,57,74,80,66,52,79,74,69,77,89,63,84,58,59,68,61,56,52,50,59,58,65,70,67,115

pLDDT: mean 78.36, std 10.62, range [52.25, 92.56]

Mean predicted aligned error: 14.11 Å

Foldseek 3Di:
DDPVVVVCCCVPVPVVVVLVVVVVVLVVVLVVLVVVCVVPVPDPVVNVVSVVSNVVSVVVVCVSVVVVVVVVVVCCVVCVVPPCVVPPDDPPDPPVVVVVVVVVVPD

InterPro domains:
  IPR043993 Type IV secretion system pilin [PF18895] (10-74)

Organism: NCBI:txid1802727